Protein AF-A0A2E6RP07-F1 (afdb_monomer_lite)

Foldseek 3Di:
DCPVVVVLVVLLCVLLVLLVVVVPVCSVVLNVLSVVCVVPVVSSVVSNVVSVDDD

Secondary structure (DSSP, 8-state):
--HHHHHHHHHHHHHHHHHHHTT-TTHHHHHHHHHHHTTSHHHHHHHHHHHHS--

pLDDT: mean 75.33, std 11.12, range [51.44, 86.44]

Sequence (55 aa):
MFVGFAVLGPVFILPILIAIRRKHPKSFYIALLNSIFGWTGIGWAISLLWAFTKK

Structure (mmCIF, N/CA/C/O backbone):
data_AF-A0A2E6RP07-F1
#
_entry.id   AF-A0A2E6RP07-F1
#
loop_
_atom_site.group_PDB
_atom_site.id
_atom_site.type_symbol
_atom_site.label_atom_id
_atom_site.label_alt_id
_atom_site.label_comp_id
_atom_site.label_asym_id
_atom_site.label_entity_id
_atom_site.label_seq_id
_atom_site.pdbx_PDB_ins_code
_atom_site.Cartn_x
_atom_site.Cartn_y
_atom_site.Cartn_z
_atom_site.occupancy
_atom_site.B_iso_or_equiv
_atom_site.auth_seq_id
_atom_site.auth_comp_id
_atom_site.auth_asym_id
_atom_site.auth_atom_id
_atom_site.pdbx_PDB_model_num
ATOM 1 N N . MET A 1 1 ? 14.057 -7.233 -20.340 1.00 56.50 1 MET A N 1
ATOM 2 C CA . MET A 1 1 ? 13.360 -5.927 -20.402 1.00 56.50 1 MET A CA 1
ATOM 3 C C . MET A 1 1 ? 11.896 -5.973 -19.928 1.00 56.50 1 MET A C 1
ATOM 5 O O . MET A 1 1 ? 11.403 -4.949 -19.487 1.00 56.50 1 MET A O 1
ATOM 9 N N . PHE A 1 2 ? 11.210 -7.129 -19.918 1.00 51.44 2 PHE A N 1
ATOM 10 C CA . PHE A 1 2 ? 9.773 -7.218 -19.568 1.00 51.44 2 PHE A CA 1
ATOM 11 C C . PHE A 1 2 ? 9.444 -7.445 -18.079 1.00 51.44 2 PHE A C 1
ATOM 13 O O . PHE A 1 2 ? 8.322 -7.195 -17.651 1.00 51.44 2 PHE A O 1
ATOM 20 N N . VAL A 1 3 ? 10.421 -7.873 -17.270 1.00 54.75 3 VAL A N 1
ATOM 21 C CA . VAL A 1 3 ? 10.216 -8.171 -15.837 1.00 54.75 3 VAL A CA 1
ATOM 22 C C . VAL A 1 3 ? 9.871 -6.911 -15.036 1.00 54.75 3 VAL A C 1
ATOM 24 O O . VAL A 1 3 ? 9.041 -6.968 -14.136 1.00 54.75 3 VAL A O 1
ATOM 27 N N . GLY A 1 4 ? 10.434 -5.755 -15.410 1.00 52.75 4 GLY A N 1
ATOM 28 C CA . GLY A 1 4 ? 10.126 -4.480 -14.758 1.00 52.75 4 GLY A CA 1
ATOM 29 C C . GLY A 1 4 ? 8.640 -4.126 -14.851 1.00 52.75 4 GLY A C 1
ATOM 30 O O . GLY A 1 4 ? 8.019 -3.819 -13.844 1.00 52.75 4 GLY A O 1
ATOM 31 N N . PHE A 1 5 ? 8.033 -4.266 -16.031 1.00 52.38 5 PHE A N 1
ATOM 32 C CA . PHE A 1 5 ? 6.614 -3.952 -16.237 1.00 52.38 5 PHE A CA 1
ATOM 33 C C . PHE A 1 5 ? 5.668 -4.966 -15.575 1.00 52.38 5 PHE A C 1
ATOM 35 O O . PHE A 1 5 ? 4.642 -4.577 -15.018 1.00 52.38 5 PHE A O 1
ATOM 42 N N . ALA A 1 6 ? 6.029 -6.253 -15.592 1.00 55.19 6 ALA A N 1
ATOM 43 C CA . ALA A 1 6 ? 5.212 -7.320 -15.014 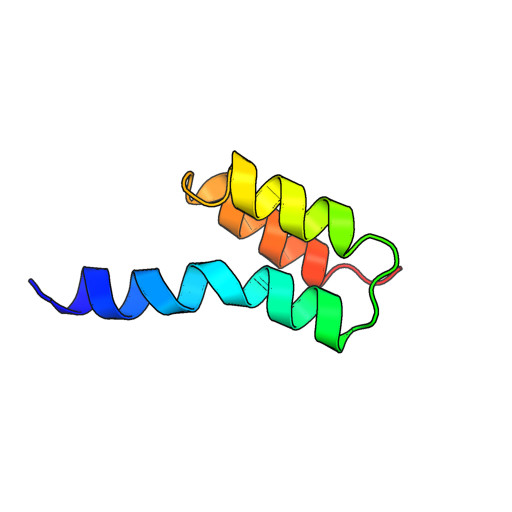1.00 55.19 6 ALA A CA 1
ATOM 44 C C . ALA A 1 6 ? 5.135 -7.258 -13.477 1.00 55.19 6 ALA A C 1
ATOM 46 O O . ALA A 1 6 ? 4.116 -7.629 -12.900 1.00 55.19 6 ALA A O 1
ATOM 47 N N . VAL A 1 7 ? 6.186 -6.761 -12.816 1.00 56.75 7 VAL A N 1
ATOM 48 C CA . VAL A 1 7 ? 6.211 -6.567 -11.357 1.00 56.75 7 VAL A CA 1
ATOM 49 C C . VAL A 1 7 ? 5.590 -5.222 -10.957 1.00 56.75 7 VAL A C 1
ATOM 51 O O . VAL A 1 7 ? 4.925 -5.150 -9.930 1.00 56.75 7 VAL A O 1
ATOM 54 N N . LEU A 1 8 ? 5.727 -4.167 -11.770 1.00 57.47 8 LEU A N 1
ATOM 55 C CA . LEU A 1 8 ? 5.170 -2.841 -11.460 1.00 57.47 8 LEU A CA 1
ATOM 56 C C . LEU A 1 8 ? 3.631 -2.799 -11.482 1.00 57.47 8 LEU A C 1
ATOM 58 O O . LEU A 1 8 ? 3.033 -2.098 -10.668 1.00 57.47 8 LEU A O 1
ATOM 62 N N . GLY A 1 9 ? 2.979 -3.555 -12.370 1.00 61.91 9 GLY A N 1
ATOM 63 C CA . GLY A 1 9 ? 1.515 -3.531 -12.519 1.00 61.91 9 GLY A CA 1
ATOM 64 C C . GLY A 1 9 ? 0.731 -3.999 -11.277 1.00 61.91 9 GLY A C 1
ATOM 65 O O . GLY A 1 9 ? -0.141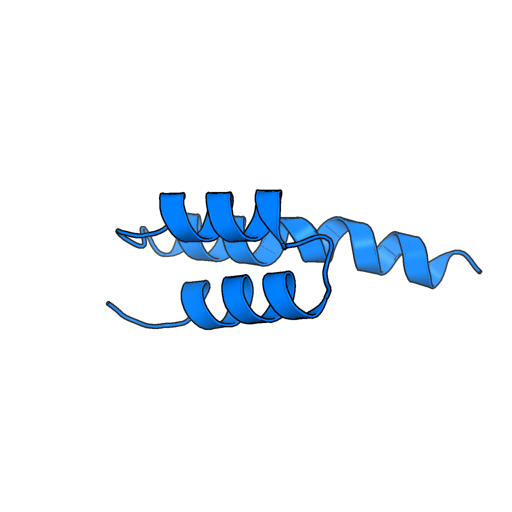 -3.271 -10.801 1.00 61.91 9 GLY A O 1
ATOM 66 N N . PRO A 1 10 ? 1.028 -5.181 -10.704 1.00 60.31 10 PRO A N 1
ATOM 67 C CA . PRO A 1 10 ? 0.310 -5.699 -9.534 1.00 60.31 10 PRO A CA 1
ATOM 68 C C . PRO A 1 10 ? 0.613 -4.930 -8.243 1.00 60.31 10 PRO A C 1
ATOM 70 O O . PRO A 1 10 ? -0.246 -4.818 -7.366 1.00 60.31 10 PRO A O 1
ATOM 73 N N . VAL A 1 11 ? 1.830 -4.385 -8.135 1.00 65.12 11 VAL A N 1
ATOM 74 C CA . VAL A 1 11 ? 2.323 -3.629 -6.976 1.00 65.12 11 VAL A CA 1
ATOM 75 C C . VAL A 1 11 ? 1.406 -2.445 -6.680 1.00 65.12 11 VAL A C 1
ATOM 77 O O . VAL A 1 11 ? 1.007 -2.275 -5.533 1.00 65.12 11 VAL A O 1
ATOM 80 N N . PHE A 1 12 ? 0.926 -1.718 -7.690 1.00 65.88 12 PHE A N 1
ATOM 81 C CA . PHE A 1 12 ? 0.041 -0.563 -7.493 1.00 65.88 12 PHE A CA 1
ATOM 82 C C . PHE A 1 12 ? -1.230 -0.849 -6.684 1.00 65.88 12 PHE A C 1
ATOM 84 O O . PHE A 1 12 ? -1.607 -0.051 -5.830 1.00 65.88 12 PHE A O 1
ATOM 91 N N . ILE A 1 13 ? -1.868 -2.000 -6.897 1.00 71.81 13 ILE A N 1
ATOM 92 C CA . ILE A 1 13 ? -3.209 -2.275 -6.353 1.00 71.81 13 ILE A CA 1
ATOM 93 C C . ILE A 1 13 ? -3.139 -2.947 -4.968 1.00 71.81 13 ILE A C 1
ATOM 95 O O . ILE A 1 13 ? -4.106 -2.921 -4.204 1.00 71.81 13 ILE A O 1
ATOM 99 N N . LEU A 1 14 ? -1.980 -3.503 -4.596 1.00 80.31 14 LEU A N 1
ATOM 100 C CA . LEU A 1 14 ? -1.735 -4.146 -3.298 1.00 80.31 14 LEU A CA 1
ATOM 101 C C . LEU A 1 14 ? -2.158 -3.308 -2.072 1.00 80.31 14 LEU A C 1
ATOM 103 O O . LEU A 1 14 ? -2.928 -3.828 -1.264 1.00 80.31 14 LEU A O 1
ATOM 107 N N . PRO A 1 15 ? -1.728 -2.044 -1.894 1.00 77.31 15 PRO A N 1
ATOM 108 C CA . PRO A 1 15 ? -2.093 -1.248 -0.717 1.00 77.31 15 PRO A CA 1
ATOM 109 C C . PRO A 1 15 ? -3.601 -1.002 -0.595 1.00 77.31 15 PRO A C 1
ATOM 111 O O . PRO A 1 15 ? -4.152 -1.101 0.501 1.00 77.31 15 PRO A O 1
ATOM 114 N N . ILE A 1 16 ? -4.289 -0.763 -1.715 1.00 79.38 16 ILE A N 1
ATOM 115 C CA . ILE A 1 16 ? -5.751 -0.611 -1.756 1.00 79.38 16 ILE A CA 1
ATOM 116 C C . ILE A 1 16 ? -6.432 -1.927 -1.378 1.00 79.38 16 ILE A C 1
ATOM 118 O O . ILE A 1 16 ? -7.328 -1.946 -0.534 1.00 79.38 16 ILE A O 1
ATOM 122 N N . LEU A 1 17 ? -5.971 -3.043 -1.943 1.00 82.06 17 LEU A N 1
ATOM 123 C CA . LEU A 1 17 ? -6.526 -4.361 -1.656 1.00 82.06 17 LEU A CA 1
ATOM 124 C C . LEU A 1 17 ? -6.345 -4.747 -0.181 1.00 82.06 17 LEU A C 1
ATOM 126 O O . LEU A 1 17 ? -7.270 -5.280 0.432 1.00 82.06 17 LEU A O 1
ATOM 130 N N . ILE A 1 18 ? -5.182 -4.447 0.405 1.00 83.69 18 ILE A N 1
ATOM 131 C CA . ILE A 1 18 ? -4.884 -4.695 1.823 1.00 83.69 18 ILE A CA 1
ATOM 132 C C . ILE A 1 18 ? -5.761 -3.813 2.718 1.00 83.69 18 ILE A C 1
ATOM 134 O O . ILE A 1 18 ? -6.332 -4.318 3.688 1.00 83.69 18 ILE A O 1
ATOM 138 N N . ALA A 1 19 ? -5.925 -2.532 2.383 1.00 83.50 19 ALA A N 1
ATOM 139 C CA . ALA A 1 19 ? -6.771 -1.613 3.140 1.00 83.50 19 ALA A CA 1
ATOM 140 C C . ALA A 1 19 ? -8.253 -2.042 3.131 1.00 83.50 19 ALA A C 1
ATOM 142 O O . ALA A 1 19 ? -8.895 -2.058 4.188 1.00 83.50 19 ALA A O 1
ATOM 143 N N . ILE A 1 20 ? -8.763 -2.488 1.974 1.00 80.81 20 ILE A N 1
ATOM 144 C CA . ILE A 1 20 ? -10.129 -3.014 1.816 1.00 80.81 20 ILE A CA 1
ATOM 145 C C . ILE A 1 20 ? -10.296 -4.334 2.580 1.00 80.81 20 ILE A C 1
ATOM 147 O O . ILE A 1 20 ? -11.237 -4.478 3.363 1.00 80.81 20 ILE A O 1
ATOM 151 N N . ARG A 1 21 ? -9.363 -5.286 2.417 1.00 83.62 21 ARG A N 1
ATOM 152 C CA . ARG A 1 21 ? -9.370 -6.583 3.128 1.00 83.62 21 ARG A CA 1
ATOM 153 C C . ARG A 1 21 ? -9.365 -6.404 4.646 1.00 83.62 21 ARG A C 1
ATOM 155 O O . ARG A 1 21 ? -9.992 -7.188 5.351 1.00 83.62 21 ARG A O 1
ATOM 162 N N . ARG A 1 22 ? -8.686 -5.372 5.152 1.00 81.44 22 ARG A N 1
ATOM 163 C CA . ARG A 1 22 ? -8.619 -5.056 6.587 1.00 81.44 22 ARG A CA 1
ATOM 164 C C . ARG A 1 22 ? -9.794 -4.213 7.093 1.00 81.44 22 ARG A C 1
ATOM 166 O O . ARG A 1 22 ? -9.807 -3.896 8.280 1.00 81.44 22 ARG A O 1
ATOM 173 N N . LYS A 1 23 ? -10.760 -3.845 6.235 1.00 75.50 23 LYS A N 1
ATOM 174 C CA . LYS A 1 23 ? -11.836 -2.878 6.542 1.00 75.50 23 LYS A CA 1
ATOM 175 C C . LYS A 1 23 ? -11.288 -1.636 7.253 1.00 75.50 23 LYS A C 1
ATOM 177 O O . LYS A 1 23 ? -11.832 -1.177 8.260 1.00 75.50 23 LYS A O 1
ATOM 182 N N . HIS A 1 24 ? -10.153 -1.134 6.768 1.00 77.06 24 HIS A N 1
ATOM 183 C CA . HIS A 1 24 ? -9.476 -0.022 7.417 1.00 77.06 24 HIS A CA 1
ATOM 184 C C . HIS A 1 24 ? -10.363 1.227 7.313 1.00 77.06 24 HIS A C 1
ATOM 186 O O . HIS A 1 24 ? -10.779 1.565 6.203 1.00 77.06 24 HIS A O 1
ATOM 192 N N . PRO A 1 25 ? -10.671 1.940 8.414 1.00 77.75 25 PRO A N 1
ATOM 193 C CA . PRO A 1 25 ? -11.526 3.132 8.364 1.00 77.75 25 PRO A CA 1
ATOM 194 C C . PRO A 1 25 ? -10.977 4.206 7.419 1.00 77.75 25 PRO A C 1
ATOM 196 O O . PRO A 1 25 ? -11.738 4.999 6.875 1.00 77.75 25 PRO A O 1
ATOM 199 N N . LYS A 1 26 ? -9.655 4.221 7.200 1.00 80.88 26 LYS A N 1
ATOM 200 C CA . LYS A 1 26 ? -8.984 5.160 6.298 1.00 80.88 26 LYS A CA 1
ATOM 201 C C . LYS A 1 26 ? -8.651 4.554 4.934 1.00 80.88 26 LYS A C 1
ATOM 203 O O . LYS A 1 26 ? -7.828 5.107 4.211 1.00 80.88 26 LYS A O 1
ATOM 208 N N . SER A 1 27 ? -9.319 3.466 4.539 1.00 80.75 27 SER A N 1
ATOM 209 C CA . SER A 1 27 ? -9.108 2.832 3.230 1.00 80.75 27 SER A CA 1
ATOM 210 C C . SER A 1 27 ? -9.324 3.799 2.061 1.00 80.75 27 SER A C 1
ATOM 212 O O . SER A 1 27 ? -8.625 3.691 1.059 1.00 80.75 27 SER A O 1
ATOM 214 N N . PHE A 1 28 ? -10.233 4.773 2.196 1.00 83.06 28 PHE A N 1
ATOM 215 C CA . PHE A 1 28 ? -10.434 5.823 1.192 1.00 83.06 28 PHE A CA 1
ATOM 216 C C . PHE A 1 28 ? -9.216 6.753 1.063 1.00 83.06 28 PHE A C 1
ATOM 218 O O . PHE A 1 28 ? -8.787 7.056 -0.045 1.00 83.06 28 PHE A O 1
ATOM 225 N N . TYR A 1 29 ? -8.603 7.150 2.183 1.00 83.75 29 TYR A N 1
ATOM 226 C CA . TYR A 1 29 ? -7.396 7.984 2.177 1.00 83.75 29 TYR A CA 1
ATOM 227 C C . TYR A 1 29 ? -6.187 7.241 1.616 1.00 83.75 29 TYR A C 1
ATOM 229 O O . TYR A 1 29 ? -5.407 7.828 0.873 1.00 83.75 29 TYR A O 1
ATOM 237 N N . ILE A 1 30 ? -6.051 5.951 1.929 1.00 86.38 30 ILE A N 1
ATOM 238 C CA . ILE A 1 30 ? -4.995 5.101 1.367 1.00 86.38 30 ILE A CA 1
ATOM 239 C C . ILE A 1 30 ? -5.168 4.985 -0.153 1.00 86.38 30 ILE A C 1
ATOM 241 O O . ILE A 1 30 ? -4.191 5.110 -0.885 1.00 86.38 30 ILE A O 1
ATOM 245 N N . ALA A 1 31 ? -6.403 4.812 -0.639 1.00 84.12 31 ALA A N 1
ATOM 246 C CA . ALA A 1 31 ? -6.690 4.780 -2.072 1.00 84.12 31 ALA A CA 1
ATOM 247 C C . ALA A 1 31 ? -6.404 6.121 -2.759 1.00 84.12 31 ALA A C 1
ATOM 249 O O . ALA A 1 31 ? -5.820 6.145 -3.838 1.00 84.12 31 ALA A O 1
ATOM 250 N N . LEU A 1 32 ? -6.753 7.238 -2.118 1.00 86.19 32 LEU A N 1
ATOM 251 C CA . LEU A 1 32 ? -6.494 8.572 -2.650 1.00 86.19 32 LEU A CA 1
ATOM 252 C C . LEU A 1 32 ? -4.990 8.881 -2.709 1.00 86.19 32 LEU A C 1
ATOM 254 O O . LEU A 1 32 ? -4.502 9.350 -3.735 1.00 86.19 32 LEU A O 1
ATOM 258 N N . LEU A 1 33 ? -4.243 8.566 -1.645 1.00 86.44 33 LEU A N 1
ATOM 259 C CA . LEU A 1 33 ? -2.789 8.737 -1.603 1.00 86.44 33 LEU A CA 1
ATOM 260 C C . LEU A 1 33 ? -2.106 7.867 -2.665 1.00 86.44 33 LEU A C 1
ATOM 262 O O . LEU A 1 33 ? -1.183 8.321 -3.336 1.00 86.44 33 LEU A O 1
ATOM 266 N N . ASN A 1 34 ? -2.600 6.645 -2.864 1.00 85.75 34 ASN A N 1
ATOM 267 C CA . ASN A 1 34 ? -2.098 5.749 -3.893 1.00 85.75 34 ASN A CA 1
ATOM 268 C C . ASN A 1 34 ? -2.443 6.225 -5.318 1.00 85.75 34 ASN A C 1
ATOM 270 O O . ASN A 1 34 ? -1.592 6.149 -6.194 1.00 85.75 34 ASN A O 1
ATOM 274 N N . SER A 1 35 ? -3.621 6.805 -5.564 1.00 83.50 35 SER A N 1
ATOM 275 C CA . SER A 1 35 ? -3.938 7.391 -6.878 1.00 83.50 35 SER A CA 1
ATOM 276 C C . SER A 1 35 ? -3.113 8.644 -7.183 1.00 83.50 35 SER A C 1
ATOM 278 O O . SER A 1 35 ? -2.652 8.813 -8.308 1.00 83.50 35 SER A O 1
ATOM 280 N N . ILE A 1 36 ? -2.910 9.524 -6.195 1.00 85.50 36 ILE A N 1
ATOM 281 C CA . ILE A 1 36 ? -2.215 10.806 -6.404 1.00 85.50 36 ILE A CA 1
ATOM 282 C C . ILE A 1 36 ? -0.698 10.638 -6.385 1.00 85.50 36 ILE A C 1
ATOM 284 O O . ILE A 1 36 ? -0.015 11.329 -7.128 1.00 85.50 36 ILE A O 1
ATOM 288 N N . PHE A 1 37 ? -0.164 9.749 -5.546 1.00 81.00 37 PHE A N 1
ATOM 289 C CA . PHE A 1 37 ? 1.276 9.590 -5.329 1.00 81.00 37 PHE A CA 1
ATOM 290 C C . PHE A 1 37 ? 1.778 8.159 -5.529 1.00 81.00 37 PHE A C 1
ATOM 292 O O . PHE A 1 37 ? 2.978 7.939 -5.422 1.00 81.00 37 PHE A O 1
ATOM 299 N N . GLY A 1 38 ? 0.939 7.17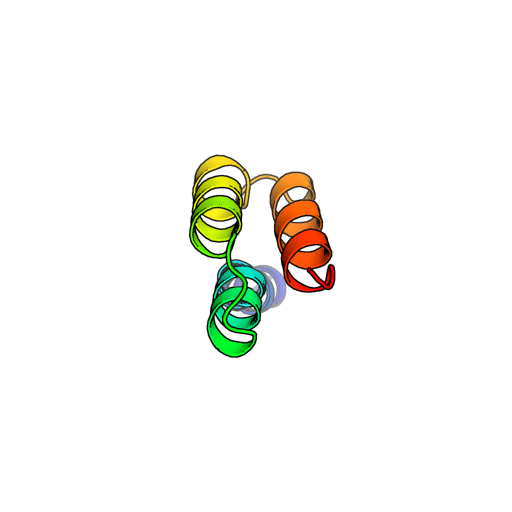3 -5.844 1.00 73.56 38 GLY A N 1
ATOM 300 C CA . GLY A 1 38 ? 1.390 5.789 -6.061 1.00 73.56 38 GLY A CA 1
ATOM 301 C C . GLY A 1 38 ? 2.313 5.618 -7.269 1.00 73.56 38 GLY A C 1
ATOM 302 O O . GLY A 1 38 ? 3.087 4.671 -7.314 1.00 73.56 38 GLY A O 1
ATOM 303 N N . TRP A 1 39 ? 2.301 6.569 -8.208 1.00 72.25 39 TRP A N 1
ATOM 304 C CA . TRP A 1 39 ? 3.276 6.656 -9.303 1.00 72.25 39 TRP A CA 1
ATOM 305 C C . TRP A 1 39 ? 4.655 7.132 -8.858 1.00 72.25 39 TRP A C 1
ATOM 307 O O . TRP A 1 39 ? 5.653 6.838 -9.512 1.00 72.25 39 TRP A O 1
ATOM 317 N N . THR A 1 40 ? 4.735 7.793 -7.707 1.00 76.94 40 THR A N 1
ATOM 318 C CA . THR A 1 40 ? 5.998 8.007 -7.011 1.00 76.94 40 THR A CA 1
ATOM 319 C C . THR A 1 40 ? 6.234 6.770 -6.145 1.00 76.94 40 THR A C 1
ATOM 321 O O . THR A 1 40 ? 5.434 6.468 -5.261 1.00 76.94 40 THR A O 1
ATOM 324 N N . GLY A 1 41 ? 7.309 6.008 -6.378 1.00 77.56 41 GLY A N 1
ATOM 325 C CA . GLY A 1 41 ? 7.566 4.772 -5.611 1.00 77.56 41 GLY A CA 1
ATOM 326 C C . GLY A 1 41 ? 7.525 4.976 -4.084 1.00 77.56 41 GLY A C 1
ATOM 327 O O . GLY A 1 41 ? 7.153 4.074 -3.337 1.00 77.56 41 GLY A O 1
ATOM 328 N N . ILE A 1 42 ? 7.809 6.202 -3.628 1.00 79.69 42 ILE A N 1
ATOM 329 C CA . ILE A 1 42 ? 7.681 6.653 -2.238 1.00 79.69 42 ILE A CA 1
ATOM 330 C C . ILE A 1 42 ? 6.212 6.726 -1.788 1.00 79.69 42 ILE A C 1
ATOM 332 O O . ILE A 1 42 ? 5.863 6.158 -0.755 1.00 79.69 42 ILE A O 1
ATOM 336 N N . GLY A 1 43 ? 5.332 7.388 -2.543 1.00 80.56 43 GLY A N 1
ATOM 337 C CA . GLY A 1 43 ? 3.907 7.473 -2.208 1.00 80.56 43 GLY A CA 1
ATOM 338 C C . GLY A 1 43 ? 3.214 6.114 -2.214 1.00 80.56 43 GLY A C 1
ATOM 339 O O . GLY A 1 43 ? 2.339 5.849 -1.382 1.00 80.56 43 GLY A O 1
ATOM 340 N N . TRP A 1 44 ? 3.669 5.207 -3.076 1.00 83.19 44 TRP A N 1
ATOM 341 C CA . TRP A 1 44 ? 3.261 3.811 -3.026 1.00 83.19 44 TRP A CA 1
ATOM 342 C C . TRP A 1 44 ? 3.680 3.126 -1.716 1.00 83.19 44 TRP A C 1
ATOM 344 O O . TRP A 1 44 ? 2.835 2.538 -1.036 1.00 83.19 44 TRP A O 1
ATOM 354 N N . ALA A 1 45 ? 4.952 3.253 -1.318 1.00 82.19 45 ALA A N 1
ATOM 355 C CA . ALA A 1 45 ? 5.469 2.663 -0.083 1.00 82.19 45 ALA A CA 1
ATOM 356 C C . ALA A 1 45 ? 4.744 3.198 1.165 1.00 82.19 45 ALA A C 1
ATOM 358 O O . ALA A 1 45 ? 4.380 2.421 2.048 1.00 82.19 45 ALA A O 1
ATOM 359 N N . ILE A 1 46 ? 4.455 4.503 1.214 1.00 84.44 46 ILE A N 1
ATOM 360 C CA . ILE A 1 46 ? 3.678 5.125 2.297 1.00 84.44 46 ILE A CA 1
ATOM 361 C C . ILE A 1 46 ? 2.255 4.558 2.333 1.00 84.44 46 ILE A C 1
ATOM 363 O O . ILE A 1 46 ? 1.776 4.181 3.402 1.00 84.44 46 ILE A O 1
ATOM 367 N N . SER A 1 47 ? 1.593 4.439 1.177 1.00 85.38 47 SER A N 1
ATOM 368 C CA . SER A 1 47 ? 0.252 3.840 1.079 1.00 85.38 47 SER A CA 1
ATOM 369 C C . SER A 1 47 ? 0.237 2.405 1.607 1.00 85.38 47 SER A C 1
ATOM 371 O O . SER A 1 47 ? -0.697 2.003 2.300 1.00 85.38 47 SER A O 1
ATOM 373 N N . LEU A 1 48 ? 1.284 1.633 1.297 1.00 83.25 48 LEU A N 1
ATOM 374 C CA . LEU A 1 48 ? 1.443 0.258 1.755 1.00 83.25 48 LEU A CA 1
ATOM 375 C C . LEU A 1 48 ? 1.646 0.193 3.267 1.00 83.25 48 LEU A C 1
ATOM 377 O O . LEU A 1 48 ? 0.896 -0.506 3.945 1.00 83.25 48 LEU A O 1
ATOM 381 N N . LEU A 1 49 ? 2.603 0.949 3.806 1.00 85.00 49 LEU A N 1
ATOM 382 C CA . LEU A 1 49 ? 2.851 1.008 5.249 1.00 85.00 49 LEU A CA 1
ATOM 383 C C . LEU A 1 49 ? 1.587 1.418 6.008 1.00 85.00 49 LEU A C 1
ATOM 385 O O . LEU A 1 49 ? 1.242 0.793 7.011 1.00 85.00 49 LEU A O 1
ATOM 389 N N . TRP A 1 50 ? 0.846 2.393 5.481 1.00 85.44 50 TRP A N 1
ATOM 390 C CA . TRP A 1 50 ? -0.387 2.868 6.094 1.00 85.44 50 TRP A CA 1
ATOM 391 C C . TRP A 1 50 ? -1.527 1.843 6.030 1.00 85.44 50 TRP A C 1
ATOM 393 O O . TRP A 1 50 ? -2.300 1.721 6.980 1.00 85.44 50 TRP A O 1
ATOM 403 N N . ALA A 1 51 ? -1.594 1.040 4.963 1.00 83.00 51 ALA A N 1
ATOM 404 C CA . ALA A 1 51 ? -2.509 -0.099 4.875 1.00 83.00 51 ALA A CA 1
ATOM 405 C C . ALA A 1 51 ? -2.206 -1.195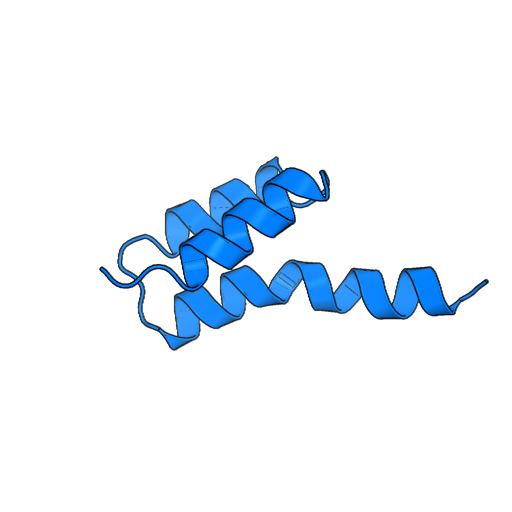 5.912 1.00 83.00 51 ALA A C 1
ATOM 407 O O . ALA A 1 51 ? -3.113 -1.931 6.318 1.00 83.00 51 ALA A O 1
ATOM 408 N N . PHE A 1 52 ? -0.951 -1.304 6.358 1.00 81.31 52 PHE A N 1
ATOM 409 C CA . PHE A 1 52 ? -0.532 -2.229 7.414 1.00 81.31 52 PHE A CA 1
ATOM 410 C C . PHE A 1 52 ? -0.616 -1.650 8.830 1.00 81.31 52 PHE A C 1
ATOM 412 O O . PHE A 1 52 ? -0.679 -2.431 9.784 1.00 81.31 52 PHE A O 1
ATOM 419 N N . THR A 1 53 ? -0.665 -0.326 8.991 1.00 82.56 53 THR A N 1
ATOM 420 C CA . THR A 1 53 ? -0.904 0.324 10.285 1.00 82.56 53 THR A CA 1
ATOM 421 C C . THR A 1 53 ? -2.211 -0.203 10.880 1.00 82.56 53 THR A C 1
ATOM 423 O O . THR A 1 53 ? -3.248 -0.177 10.225 1.00 82.56 53 THR A O 1
ATOM 426 N N . LYS A 1 54 ? -2.198 -0.727 12.110 1.00 60.09 54 LYS A N 1
ATOM 427 C CA . LYS A 1 54 ? -3.452 -1.025 12.821 1.00 60.09 54 LYS A CA 1
ATOM 428 C C . LYS A 1 54 ? 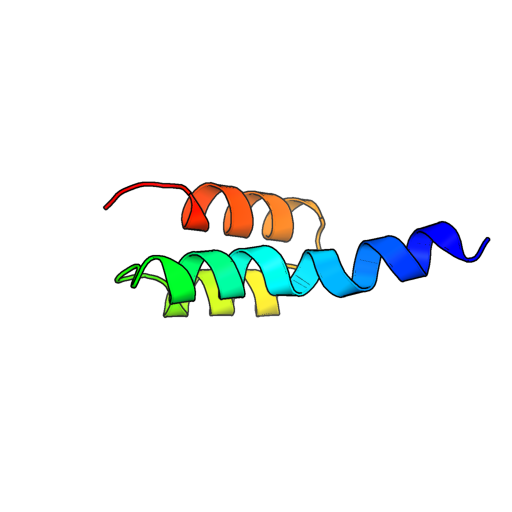-4.092 0.295 13.260 1.00 60.0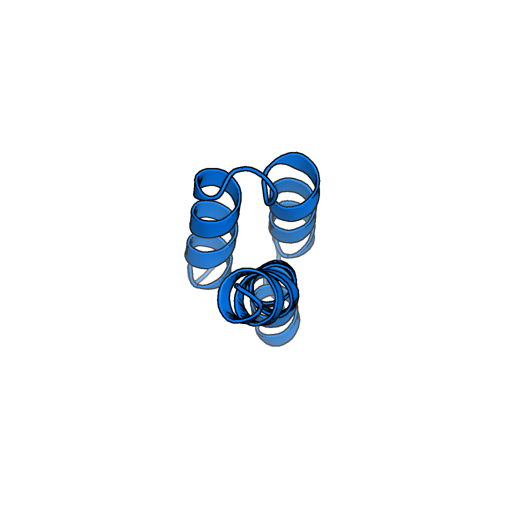9 54 LYS A C 1
ATOM 430 O O . LYS A 1 54 ? -3.368 1.258 13.481 1.00 60.09 54 LYS A O 1
ATOM 435 N N . LYS A 1 55 ? -5.429 0.314 13.295 1.00 54.72 55 LYS A N 1
ATOM 436 C CA . LYS A 1 55 ? -6.251 1.421 13.808 1.00 54.72 55 LYS A CA 1
ATOM 437 C C . LYS A 1 55 ? -5.614 2.094 15.020 1.00 54.72 55 LYS A C 1
ATOM 439 O O . LYS A 1 55 ? -5.182 1.332 15.913 1.00 54.72 55 LYS A O 1
#

Radius of gyration: 11.31 Å; chains: 1; bounding box: 25×19×34 Å